Protein AF-A0A939ENY4-F1 (afdb_monomer)

Organism: NCBI:txid2816037

Solvent-accessible surface area (backbone atoms only — not comparable to full-atom values): 4048 Å² total; per-residue (Å²): 134,82,82,47,71,66,60,54,53,51,47,52,49,52,52,51,57,53,46,62,57,35,56,79,80,29,56,73,72,53,37,57,48,53,35,64,40,58,33,72,95,61,75,59,36,25,44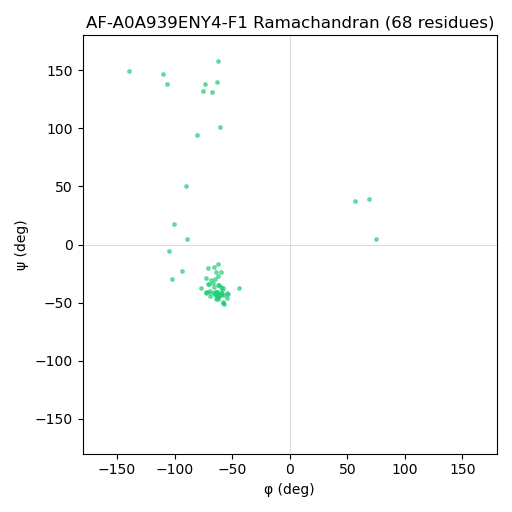,51,61,32,42,76,68,69,46,43,65,65,49,50,53,55,48,50,60,50,56,78,71,107

Mean predicted aligned error: 5.86 Å

Radius of gyration: 12.39 Å; Cα contacts (8 Å, |Δi|>4): 48; chains: 1; bounding box: 32×22×33 Å

Structure (mmCIF, N/CA/C/O backbone):
data_AF-A0A939ENY4-F1
#
_entry.id   AF-A0A939ENY4-F1
#
loop_
_atom_site.group_PDB
_atom_site.id
_atom_site.type_symbol
_atom_site.label_atom_id
_atom_site.label_alt_id
_atom_site.label_comp_id
_atom_site.label_asym_id
_atom_site.label_entity_id
_atom_site.label_seq_id
_atom_site.pdbx_PDB_ins_code
_atom_site.Cartn_x
_atom_site.Cartn_y
_atom_site.Cartn_z
_atom_site.occupancy
_atom_site.B_iso_or_equiv
_atom_site.auth_seq_id
_atom_site.auth_comp_id
_atom_site.auth_asym_id
_atom_site.auth_atom_id
_atom_site.pdbx_PDB_model_num
ATOM 1 N N . MET A 1 1 ? 18.782 3.180 -22.356 1.00 42.31 1 MET A N 1
ATOM 2 C CA . MET A 1 1 ? 17.875 2.579 -21.358 1.00 42.31 1 MET A CA 1
ATOM 3 C C . MET A 1 1 ? 16.455 2.819 -21.837 1.00 42.31 1 MET A C 1
ATOM 5 O O . MET A 1 1 ? 15.937 3.909 -21.658 1.00 42.31 1 MET A O 1
ATOM 9 N N . THR A 1 2 ? 15.877 1.866 -22.564 1.00 49.97 2 THR A N 1
ATOM 10 C CA . THR A 1 2 ? 14.462 1.892 -22.951 1.00 49.97 2 THR A CA 1
ATOM 11 C C . THR A 1 2 ? 13.665 1.402 -21.754 1.00 49.97 2 THR A C 1
ATOM 13 O O . THR A 1 2 ? 13.527 0.199 -21.553 1.00 49.97 2 THR A O 1
ATOM 16 N N . THR A 1 3 ? 13.176 2.322 -20.924 1.00 57.34 3 THR A N 1
ATOM 17 C CA . THR A 1 3 ? 12.027 2.010 -20.070 1.00 57.34 3 THR A CA 1
ATOM 18 C C . THR A 1 3 ? 10.902 1.657 -21.035 1.00 57.34 3 THR A C 1
ATOM 20 O O . THR A 1 3 ? 10.389 2.529 -21.735 1.00 57.34 3 THR A O 1
ATOM 23 N N . SER A 1 4 ? 10.638 0.363 -21.210 1.00 66.25 4 SER A N 1
ATOM 24 C CA . SER A 1 4 ? 9.678 -0.108 -22.203 1.00 66.25 4 SER A CA 1
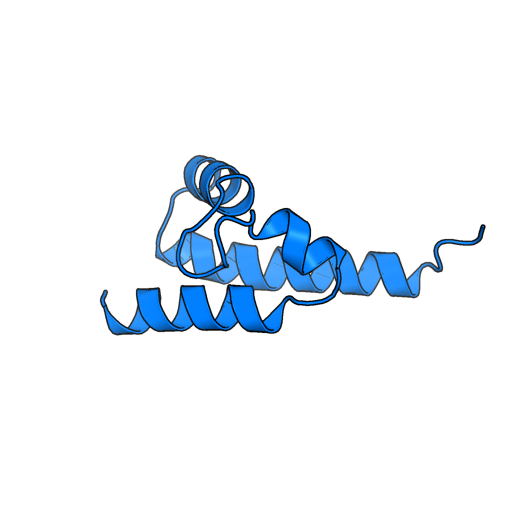ATOM 25 C C . SER A 1 4 ? 8.300 0.433 -21.839 1.00 66.25 4 SER A C 1
ATOM 27 O O . SER A 1 4 ? 7.936 0.459 -20.666 1.00 66.25 4 SER A O 1
ATOM 29 N N . GLN A 1 5 ? 7.524 0.851 -22.840 1.00 63.97 5 GLN A N 1
ATOM 30 C CA . GLN A 1 5 ? 6.134 1.301 -22.6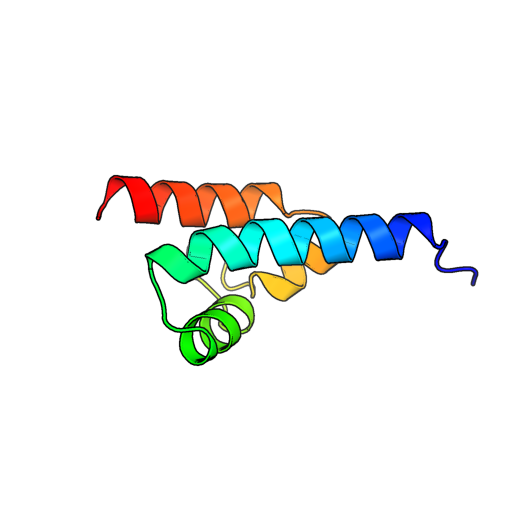83 1.00 63.97 5 GLN A CA 1
ATOM 31 C C . GLN A 1 5 ? 5.333 0.369 -21.746 1.00 63.97 5 GLN A C 1
ATOM 33 O O . GLN A 1 5 ? 4.583 0.838 -20.899 1.00 63.97 5 GLN A O 1
ATOM 38 N N . ALA A 1 6 ? 5.596 -0.942 -21.826 1.00 66.88 6 ALA A N 1
ATOM 39 C CA . ALA A 1 6 ? 5.016 -1.978 -20.976 1.00 66.88 6 ALA A CA 1
ATOM 40 C C . ALA A 1 6 ? 5.281 -1.803 -19.464 1.00 66.88 6 ALA A C 1
ATOM 42 O O . ALA A 1 6 ? 4.354 -1.969 -18.677 1.00 66.88 6 ALA A O 1
ATOM 43 N N . ASP A 1 7 ? 6.496 -1.430 -19.043 1.00 68.44 7 ASP A N 1
ATOM 44 C CA . ASP A 1 7 ? 6.806 -1.151 -17.628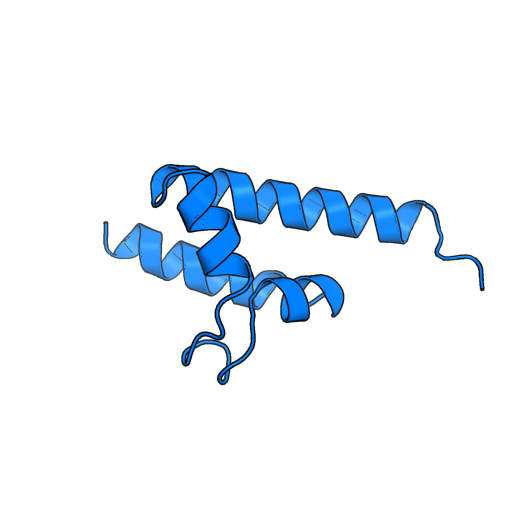 1.00 68.44 7 ASP A CA 1
ATOM 45 C C . ASP A 1 7 ? 6.042 0.079 -17.123 1.00 68.44 7 ASP A C 1
ATOM 47 O O . ASP A 1 7 ? 5.559 0.107 -15.990 1.00 68.44 7 ASP A O 1
ATOM 51 N N . SER A 1 8 ? 5.883 1.089 -17.984 1.00 72.56 8 SER A N 1
ATOM 52 C CA . SER A 1 8 ? 5.106 2.286 -17.650 1.00 72.56 8 SER A CA 1
ATOM 53 C C . SER A 1 8 ? 3.611 1.981 -17.542 1.00 72.56 8 SER A C 1
ATOM 55 O O . SER A 1 8 ? 2.977 2.404 -16.578 1.00 72.56 8 SER A O 1
ATOM 57 N N . ASP A 1 9 ? 3.042 1.216 -18.475 1.00 79.94 9 ASP A N 1
ATOM 58 C CA . ASP A 1 9 ? 1.636 0.798 -18.427 1.00 79.94 9 ASP A CA 1
ATOM 59 C C . ASP A 1 9 ? 1.330 -0.061 -17.191 1.00 79.94 9 ASP A C 1
ATOM 61 O O . ASP A 1 9 ? 0.329 0.165 -16.509 1.00 79.94 9 ASP A O 1
ATOM 65 N N . LEU A 1 10 ? 2.210 -1.007 -16.848 1.00 76.44 10 LEU A N 1
ATOM 66 C CA . LEU A 1 10 ? 2.073 -1.832 -15.643 1.00 76.44 10 LEU A CA 1
ATOM 67 C C . LEU A 1 10 ? 2.111 -0.983 -14.369 1.00 76.44 10 LEU A C 1
ATOM 69 O O . LEU A 1 10 ? 1.251 -1.137 -13.500 1.00 76.44 10 LEU A O 1
ATOM 73 N N . PHE A 1 11 ? 3.050 -0.040 -14.281 1.00 76.06 11 PHE A N 1
ATOM 74 C CA . PHE A 1 11 ? 3.129 0.894 -13.161 1.00 76.06 11 PHE A CA 1
ATOM 75 C C . PHE A 1 11 ? 1.838 1.710 -13.005 1.00 76.06 11 PHE A C 1
ATOM 77 O O . PHE A 1 11 ? 1.256 1.747 -11.919 1.00 76.06 11 PHE A O 1
ATOM 84 N N . TRP A 1 12 ? 1.336 2.315 -14.085 1.00 76.62 12 TRP A N 1
ATOM 85 C CA . TRP A 1 12 ? 0.108 3.115 -14.033 1.00 76.62 12 TRP A CA 1
ATOM 86 C C . TRP A 1 12 ? -1.136 2.278 -13.723 1.00 76.62 12 TRP A C 1
ATOM 88 O O . TRP A 1 12 ? -2.029 2.758 -13.021 1.00 76.62 12 TRP A O 1
ATOM 98 N N . ASN A 1 13 ? -1.193 1.026 -14.181 1.00 84.94 13 ASN A N 1
ATOM 99 C CA . ASN A 1 13 ? -2.261 0.097 -13.812 1.00 84.94 13 ASN A CA 1
ATOM 100 C C . ASN A 1 13 ? -2.238 -0.223 -12.312 1.00 84.94 13 ASN A C 1
ATOM 102 O O . ASN A 1 13 ? -3.286 -0.166 -11.667 1.00 84.94 13 ASN A O 1
ATOM 106 N N . HIS A 1 14 ? -1.060 -0.473 -11.733 1.00 82.94 14 HIS A N 1
ATOM 107 C CA . HIS A 1 14 ? -0.913 -0.697 -10.292 1.00 82.94 14 HIS A CA 1
ATOM 108 C C . HIS A 1 14 ? -1.301 0.534 -9.468 1.00 82.94 14 HIS A C 1
ATOM 110 O O . HIS A 1 14 ? -2.061 0.414 -8.507 1.00 82.94 14 HIS A O 1
ATOM 116 N N . VAL A 1 15 ? -0.852 1.726 -9.874 1.00 80.31 15 VAL A N 1
ATOM 117 C CA . VAL A 1 15 ? -1.224 2.988 -9.214 1.00 80.31 15 VAL A CA 1
ATOM 118 C C . VAL A 1 15 ? -2.738 3.202 -9.253 1.00 80.31 15 VAL A C 1
ATOM 120 O O . VAL A 1 15 ? -3.330 3.557 -8.236 1.00 80.31 15 VAL A O 1
ATOM 123 N N . ARG A 1 16 ? -3.393 2.935 -10.391 1.00 82.94 16 ARG A N 1
ATOM 124 C CA . ARG A 1 16 ? -4.858 3.034 -10.502 1.00 82.94 16 ARG A CA 1
ATOM 125 C C . ARG A 1 16 ? -5.587 2.022 -9.622 1.00 82.94 16 ARG A C 1
ATOM 127 O O . ARG A 1 16 ? -6.603 2.381 -9.034 1.00 82.94 16 ARG A O 1
ATOM 134 N N . ALA A 1 17 ? -5.103 0.783 -9.544 1.00 83.69 17 ALA A N 1
ATOM 135 C CA . ALA A 1 17 ? -5.718 -0.255 -8.718 1.00 83.69 17 ALA A CA 1
ATOM 136 C C . ALA A 1 17 ? -5.661 0.107 -7.226 1.00 83.69 17 ALA A C 1
ATOM 138 O O . ALA A 1 17 ? -6.681 0.050 -6.542 1.00 83.69 17 ALA A O 1
ATOM 139 N N . VAL A 1 18 ? -4.492 0.549 -6.752 1.00 84.19 18 VAL A N 1
ATOM 140 C CA . VAL A 1 18 ? -4.293 1.033 -5.378 1.00 84.19 18 VAL A CA 1
ATOM 141 C C . VAL A 1 18 ? -5.148 2.273 -5.108 1.00 84.19 18 VAL A C 1
ATOM 143 O O . VAL A 1 18 ? -5.862 2.316 -4.109 1.00 84.19 18 VAL A O 1
ATOM 146 N N . GLY A 1 19 ? -5.136 3.249 -6.022 1.00 84.00 19 GLY A N 1
ATOM 147 C CA . GLY A 1 19 ? -5.903 4.488 -5.898 1.00 84.00 19 GLY A CA 1
ATOM 148 C C . GLY A 1 19 ? -7.401 4.247 -5.728 1.00 84.00 19 GLY A C 1
ATOM 149 O O . GLY A 1 19 ? -7.973 4.721 -4.755 1.00 84.00 19 GLY A O 1
ATOM 150 N N . ARG A 1 20 ? -8.020 3.437 -6.601 1.00 84.19 20 ARG A N 1
ATOM 151 C CA . ARG A 1 20 ? -9.464 3.152 -6.512 1.00 84.19 20 ARG A CA 1
ATOM 152 C C . ARG A 1 20 ? -9.878 2.515 -5.192 1.00 84.19 20 ARG A C 1
ATOM 154 O O . ARG A 1 20 ? -10.975 2.781 -4.718 1.00 84.19 20 ARG A O 1
ATOM 161 N N . ARG A 1 21 ? -9.042 1.640 -4.625 1.00 84.12 21 ARG A N 1
ATOM 162 C CA . ARG A 1 21 ? -9.354 1.022 -3.332 1.00 84.12 21 ARG A CA 1
ATOM 163 C C . ARG A 1 21 ? -9.205 2.028 -2.194 1.00 84.12 21 ARG A C 1
ATOM 165 O O . ARG A 1 21 ? -10.065 2.094 -1.329 1.00 84.12 21 ARG A O 1
ATOM 172 N N . LEU A 1 22 ? -8.166 2.862 -2.230 1.00 85.06 22 LEU A N 1
ATOM 173 C CA . LEU A 1 22 ? -7.972 3.908 -1.225 1.00 85.06 22 LEU A CA 1
ATOM 174 C C . LEU A 1 22 ? -9.074 4.971 -1.246 1.00 85.06 22 LEU A C 1
ATOM 176 O O . LEU A 1 22 ? -9.390 5.489 -0.184 1.00 85.06 22 LEU A O 1
ATOM 180 N N . GLU A 1 23 ? -9.700 5.257 -2.392 1.00 84.56 23 GLU A N 1
ATOM 181 C CA . GLU A 1 23 ? -10.830 6.199 -2.482 1.00 84.56 23 GLU A CA 1
ATOM 182 C C . GLU A 1 23 ? -12.044 5.787 -1.628 1.00 84.56 23 GLU A C 1
ATOM 184 O O . GLU A 1 23 ? -12.827 6.651 -1.233 1.00 84.56 23 GLU A O 1
ATOM 189 N N . ALA A 1 24 ? -12.195 4.496 -1.302 1.00 83.00 24 ALA A N 1
ATOM 190 C CA . ALA A 1 24 ? -13.227 4.028 -0.373 1.00 83.00 24 ALA A CA 1
ATOM 191 C C . ALA A 1 24 ? -12.920 4.406 1.089 1.00 83.00 24 ALA A C 1
ATOM 193 O O . ALA A 1 24 ? -13.837 4.624 1.879 1.00 83.00 24 ALA A O 1
ATOM 194 N N . HIS A 1 25 ? -11.635 4.531 1.433 1.00 81.12 25 HIS A N 1
ATOM 195 C CA . HIS A 1 25 ? -11.143 4.767 2.797 1.00 81.12 25 HIS A CA 1
ATOM 196 C C . HIS A 1 25 ? -10.739 6.223 3.046 1.00 81.12 25 HIS A C 1
ATOM 198 O O . HIS A 1 25 ? -10.812 6.731 4.165 1.00 81.12 25 HIS A O 1
ATOM 204 N N . PHE A 1 26 ? -10.295 6.917 2.002 1.00 83.50 26 PHE A N 1
ATOM 205 C CA . PHE A 1 26 ? -9.655 8.218 2.089 1.00 83.50 26 PHE A CA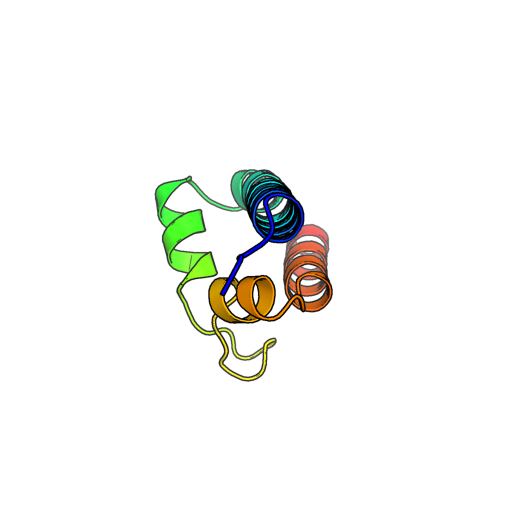 1
ATOM 206 C C . PHE A 1 26 ? -10.116 9.152 0.979 1.00 83.50 26 PHE A C 1
ATOM 208 O O . PHE A 1 26 ? -10.340 8.770 -0.165 1.00 83.50 26 PHE A O 1
ATOM 215 N N . ARG A 1 27 ? -10.135 10.449 1.296 1.00 85.25 27 ARG A N 1
ATOM 216 C CA . ARG A 1 27 ? -10.221 11.490 0.265 1.00 85.25 27 ARG A CA 1
ATOM 217 C C . ARG A 1 27 ? -8.990 11.440 -0.659 1.00 85.25 27 ARG A C 1
ATOM 219 O O . ARG A 1 27 ? -7.934 10.979 -0.222 1.00 85.25 27 ARG A O 1
ATOM 226 N N . PRO A 1 28 ? -9.067 11.967 -1.893 1.00 77.88 28 PRO A N 1
ATOM 227 C CA . PRO A 1 28 ? -7.964 11.904 -2.859 1.00 77.88 28 PRO A CA 1
ATOM 228 C C . PRO A 1 28 ? -6.634 12.450 -2.317 1.00 77.88 28 PRO A C 1
ATOM 230 O O . PRO A 1 28 ? -5.587 11.825 -2.465 1.00 77.88 28 PRO A O 1
ATOM 233 N N . GLU A 1 29 ? -6.682 13.576 -1.602 1.00 83.12 29 GLU A N 1
ATOM 234 C CA . GLU A 1 29 ? -5.512 14.210 -0.977 1.00 83.12 29 GLU A CA 1
ATOM 235 C C . GLU A 1 29 ? -4.872 13.305 0.090 1.00 83.12 29 GLU A C 1
ATOM 237 O O . GLU A 1 29 ? -3.653 13.154 0.157 1.00 83.12 29 GLU A O 1
ATOM 242 N N . LYS A 1 30 ? -5.715 12.636 0.885 1.00 85.38 30 LYS A N 1
ATOM 243 C CA . LYS A 1 30 ? -5.310 11.681 1.923 1.00 85.38 30 LYS A CA 1
ATOM 244 C C . LYS A 1 30 ? -4.771 10.378 1.335 1.00 85.38 30 LYS A C 1
ATOM 2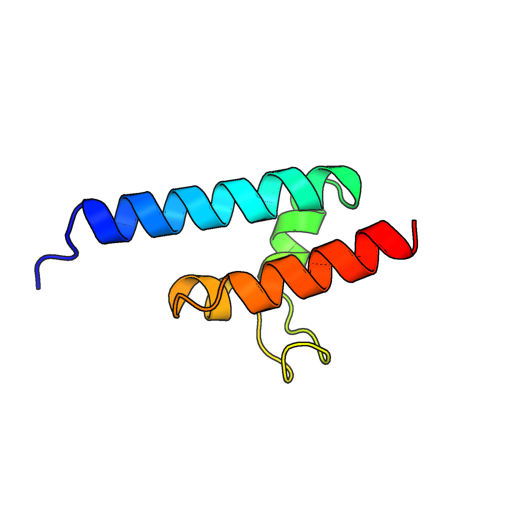46 O O . LYS A 1 30 ? -3.846 9.804 1.894 1.00 85.38 30 LYS A O 1
ATOM 251 N N . SER A 1 31 ? -5.304 9.942 0.196 1.00 85.94 31 SER A N 1
ATOM 252 C CA . SER A 1 31 ? -4.798 8.775 -0.532 1.00 85.94 31 SER A CA 1
ATOM 253 C C . SER A 1 31 ? -3.373 9.018 -1.027 1.00 85.94 31 SER A C 1
ATOM 255 O O . SER A 1 31 ? -2.518 8.146 -0.892 1.00 85.94 31 SER A O 1
ATOM 257 N N . MET A 1 32 ? -3.096 10.224 -1.543 1.00 85.12 32 MET A N 1
ATOM 258 C CA . MET A 1 32 ? -1.753 10.620 -1.979 1.00 85.12 32 MET A CA 1
ATOM 259 C C . MET A 1 32 ? -0.764 10.691 -0.809 1.00 85.12 32 MET A C 1
ATOM 261 O O . MET A 1 32 ? 0.363 10.212 -0.925 1.00 85.12 32 MET A O 1
ATOM 265 N N . GLU A 1 33 ? -1.190 11.250 0.325 1.00 88.31 33 GLU A N 1
ATOM 266 C CA . GLU A 1 33 ? -0.410 11.236 1.568 1.00 88.31 33 GLU A CA 1
ATOM 267 C C . GLU A 1 33 ? -0.097 9.792 1.985 1.00 88.31 33 GLU A C 1
ATOM 269 O O . GLU A 1 33 ? 1.068 9.435 2.143 1.00 88.31 33 GLU A O 1
ATOM 274 N N . TRP A 1 34 ? -1.112 8.925 2.036 1.00 90.19 34 TRP A N 1
ATOM 275 C CA . TRP A 1 34 ? -0.978 7.534 2.468 1.00 90.19 34 TRP A CA 1
ATOM 276 C C . TRP A 1 34 ? -0.002 6.717 1.612 1.00 90.19 34 TRP A C 1
ATOM 278 O O . TRP A 1 34 ? 0.799 5.960 2.162 1.00 90.19 34 TRP A O 1
ATOM 288 N N . VAL A 1 35 ? -0.014 6.873 0.280 1.00 89.31 35 VAL A N 1
ATOM 289 C CA . VAL A 1 35 ? 0.924 6.144 -0.601 1.00 89.31 35 VAL A CA 1
ATOM 290 C C . VAL A 1 35 ? 2.368 6.638 -0.485 1.00 89.31 35 VAL A C 1
ATOM 292 O O . VAL A 1 35 ? 3.295 5.904 -0.839 1.00 89.31 35 VAL A O 1
ATOM 295 N N . CYS A 1 36 ? 2.572 7.856 0.016 1.00 89.62 36 CYS A N 1
ATOM 296 C CA . CYS A 1 36 ? 3.887 8.446 0.263 1.00 89.62 36 CYS A CA 1
ATOM 297 C C . CYS A 1 36 ? 4.375 8.217 1.702 1.00 89.62 36 CYS A C 1
ATOM 299 O O . CYS A 1 36 ? 5.582 8.250 1.950 1.00 89.62 36 CYS A O 1
ATOM 301 N N . THR A 1 37 ? 3.471 7.971 2.651 1.00 91.44 37 THR A N 1
ATOM 302 C CA . THR A 1 37 ? 3.811 7.709 4.051 1.00 91.44 37 THR A CA 1
ATOM 303 C C . THR A 1 37 ? 4.371 6.293 4.227 1.00 91.44 37 THR A C 1
ATOM 305 O O . THR A 1 37 ? 3.783 5.326 3.745 1.00 91.44 37 THR A O 1
ATOM 308 N N . PRO A 1 38 ? 5.503 6.127 4.932 1.00 92.81 38 PRO A N 1
ATOM 309 C CA . PRO A 1 38 ? 6.003 4.811 5.307 1.00 92.81 38 PRO A CA 1
ATOM 310 C C . PRO A 1 38 ? 5.084 4.115 6.315 1.00 92.81 38 PRO A C 1
ATOM 312 O O . PRO A 1 38 ? 4.758 4.699 7.347 1.00 92.81 38 PRO A O 1
ATOM 315 N N . HIS A 1 39 ? 4.731 2.852 6.059 1.00 89.69 39 HIS A N 1
ATOM 316 C CA . HIS A 1 39 ? 3.888 2.071 6.975 1.00 89.69 39 HIS A CA 1
ATOM 317 C C . HIS A 1 39 ? 4.696 1.008 7.723 1.00 89.69 39 HIS A C 1
ATOM 319 O O . HIS A 1 39 ? 5.503 0.310 7.098 1.00 89.69 39 HIS A O 1
ATOM 325 N N . PRO A 1 40 ? 4.460 0.811 9.034 1.00 90.44 40 PRO A N 1
ATOM 326 C CA . PRO A 1 40 ? 5.146 -0.218 9.814 1.00 90.44 40 PRO A CA 1
ATOM 327 C C . PRO A 1 40 ? 4.846 -1.635 9.304 1.00 90.44 40 PRO A C 1
ATOM 329 O O . PRO A 1 40 ? 5.752 -2.463 9.256 1.00 90.44 40 PRO A O 1
ATOM 332 N N . GLU A 1 41 ? 3.624 -1.893 8.823 1.00 88.62 41 GLU A N 1
ATOM 333 C CA . GLU A 1 41 ? 3.237 -3.184 8.224 1.00 88.62 41 GLU A CA 1
ATOM 334 C C . GLU A 1 41 ? 3.977 -3.497 6.914 1.00 88.62 41 GLU A C 1
ATOM 336 O O . GLU A 1 41 ? 4.085 -4.655 6.524 1.00 88.62 41 GLU A O 1
ATOM 341 N N . LEU A 1 42 ? 4.549 -2.479 6.266 1.00 90.19 42 LEU A N 1
ATOM 342 C CA . LEU A 1 42 ? 5.357 -2.604 5.051 1.00 90.19 42 LEU A CA 1
ATOM 343 C C . LEU A 1 42 ? 6.864 -2.546 5.347 1.00 90.19 42 LEU A C 1
ATOM 345 O O . LEU A 1 42 ? 7.675 -2.276 4.458 1.00 90.19 42 LEU A O 1
ATOM 349 N N . GLY A 1 43 ? 7.254 -2.755 6.609 1.00 90.75 43 GLY A N 1
ATOM 350 C CA . GLY A 1 43 ? 8.643 -2.653 7.050 1.00 90.75 43 GLY A CA 1
ATOM 351 C C . GLY A 1 43 ? 9.167 -1.217 7.014 1.00 90.75 43 GLY A C 1
ATOM 352 O O . GLY A 1 43 ? 10.308 -0.995 6.608 1.00 90.75 43 GLY A O 1
ATOM 353 N N . ASN A 1 44 ? 8.329 -0.246 7.395 1.00 92.62 44 ASN A N 1
ATOM 354 C CA . ASN A 1 44 ? 8.605 1.194 7.320 1.00 92.62 44 ASN A CA 1
ATOM 355 C C . ASN A 1 44 ? 8.954 1.666 5.903 1.00 92.62 44 ASN A C 1
ATOM 357 O O . ASN A 1 44 ? 9.816 2.525 5.710 1.00 92.62 44 ASN A O 1
ATOM 361 N N . ARG A 1 45 ? 8.284 1.100 4.894 1.00 91.75 45 ARG A N 1
ATOM 362 C CA . ARG A 1 45 ? 8.410 1.528 3.496 1.00 91.75 45 ARG A CA 1
ATOM 363 C C . ARG A 1 45 ? 7.138 2.205 3.019 1.00 91.75 45 ARG A C 1
ATOM 365 O O . ARG A 1 45 ? 6.038 1.849 3.434 1.00 91.75 45 ARG A O 1
ATOM 372 N N . ALA A 1 46 ? 7.314 3.180 2.131 1.00 92.69 46 ALA A N 1
ATOM 373 C CA . ALA A 1 46 ? 6.202 3.837 1.466 1.00 92.69 46 ALA A CA 1
ATOM 374 C C . ALA A 1 46 ? 5.579 2.899 0.410 1.00 92.69 46 ALA A C 1
ATOM 376 O O . ALA A 1 46 ? 6.329 2.273 -0.352 1.00 92.69 46 ALA A O 1
ATOM 377 N N . PRO A 1 47 ? 4.242 2.830 0.301 1.00 92.31 47 PRO A N 1
ATOM 378 C CA . PRO A 1 47 ? 3.552 2.035 -0.709 1.00 92.31 47 PRO A CA 1
ATOM 379 C C . PRO A 1 47 ? 4.009 2.370 -2.128 1.00 92.31 47 PRO A C 1
ATOM 381 O O . PRO A 1 47 ? 4.290 1.468 -2.913 1.00 92.31 47 PRO A O 1
ATOM 384 N N . ALA A 1 48 ? 4.196 3.657 -2.437 1.00 90.12 48 ALA A N 1
ATOM 385 C CA . ALA A 1 48 ? 4.698 4.104 -3.734 1.00 90.12 48 ALA A CA 1
ATOM 386 C C . ALA A 1 48 ? 6.074 3.498 -4.074 1.00 90.12 48 ALA A C 1
ATOM 388 O O . ALA A 1 48 ? 6.318 3.116 -5.218 1.00 90.12 48 ALA A O 1
ATOM 389 N N . ALA A 1 49 ? 6.955 3.341 -3.079 1.00 91.19 49 ALA A N 1
ATOM 390 C CA . ALA A 1 49 ? 8.265 2.725 -3.275 1.00 91.19 49 ALA A CA 1
ATOM 391 C C . ALA A 1 49 ? 8.164 1.214 -3.543 1.00 91.19 49 ALA A C 1
ATOM 393 O O . ALA A 1 49 ? 8.954 0.680 -4.318 1.00 91.19 49 ALA A O 1
ATOM 394 N N . LEU A 1 50 ? 7.196 0.523 -2.932 1.00 90.31 50 LEU A N 1
ATOM 395 C CA . LEU A 1 50 ? 6.941 -0.895 -3.198 1.00 90.31 50 LEU A CA 1
ATOM 396 C C . LEU A 1 50 ? 6.324 -1.113 -4.580 1.00 9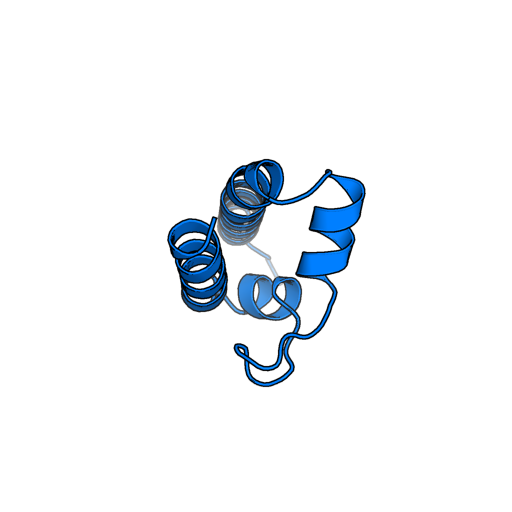0.31 50 LEU A C 1
ATOM 398 O O . LEU A 1 50 ? 6.765 -2.009 -5.297 1.00 90.31 50 LEU A O 1
ATOM 402 N N . VAL A 1 51 ? 5.383 -0.260 -4.992 1.00 87.75 51 VAL A N 1
ATOM 403 C CA . VAL A 1 51 ? 4.798 -0.295 -6.342 1.00 87.75 51 VAL A CA 1
ATOM 404 C C . VAL A 1 51 ? 5.875 -0.076 -7.407 1.00 87.75 51 VAL A C 1
ATOM 406 O O . VAL A 1 51 ? 5.932 -0.830 -8.375 1.00 87.75 51 VAL A O 1
ATOM 409 N N . ALA A 1 52 ? 6.788 0.880 -7.199 1.00 85.38 52 ALA A N 1
ATOM 410 C CA . ALA A 1 52 ? 7.926 1.109 -8.095 1.00 85.38 52 ALA A CA 1
ATOM 411 C C . ALA A 1 52 ? 8.911 -0.078 -8.157 1.00 85.38 52 ALA A C 1
ATOM 413 O O . ALA A 1 52 ? 9.621 -0.238 -9.144 1.00 85.38 52 ALA A O 1
ATOM 414 N N . GLN A 1 53 ? 8.947 -0.922 -7.121 1.00 87.31 53 GLN A N 1
ATOM 415 C CA . GLN A 1 53 ? 9.738 -2.161 -7.068 1.00 87.31 53 GLN A CA 1
ATOM 416 C C . GLN A 1 53 ? 8.971 -3.385 -7.605 1.00 87.31 53 GLN A C 1
ATOM 418 O O . GLN A 1 53 ? 9.467 -4.505 -7.487 1.00 87.31 53 GLN A O 1
ATOM 423 N N . GLY A 1 54 ? 7.754 -3.203 -8.132 1.00 86.38 54 GLY A N 1
ATOM 424 C CA . GLY A 1 54 ? 6.886 -4.291 -8.591 1.00 86.38 54 GLY A CA 1
ATOM 425 C C . GLY A 1 54 ? 6.216 -5.089 -7.467 1.00 86.38 54 GLY A C 1
ATOM 426 O O . GLY A 1 54 ? 5.501 -6.044 -7.740 1.00 86.38 54 GLY A O 1
ATOM 427 N N . ARG A 1 55 ? 6.391 -4.691 -6.202 1.00 89.00 55 ARG A N 1
ATOM 428 C CA . ARG A 1 55 ? 5.831 -5.358 -5.014 1.00 89.00 55 ARG A CA 1
ATOM 429 C C . ARG A 1 55 ? 4.458 -4.796 -4.647 1.00 89.00 55 ARG A C 1
ATOM 431 O O . ARG A 1 55 ? 4.228 -4.382 -3.512 1.00 89.00 55 ARG A O 1
ATOM 438 N N . VAL A 1 56 ? 3.564 -4.718 -5.630 1.00 89.62 56 VAL A N 1
ATOM 439 C CA . VAL A 1 56 ? 2.212 -4.160 -5.453 1.00 89.62 56 VAL A CA 1
ATOM 440 C C . VAL A 1 56 ? 1.334 -5.039 -4.559 1.00 89.62 56 VAL A C 1
ATOM 442 O O . VAL A 1 56 ? 0.496 -4.514 -3.835 1.00 89.62 56 VAL A O 1
ATOM 445 N N . GLU A 1 57 ? 1.557 -6.355 -4.563 1.00 90.44 57 GLU A N 1
ATOM 446 C CA . GLU A 1 57 ? 0.797 -7.328 -3.768 1.00 90.44 57 GLU A CA 1
ATOM 447 C C . GLU A 1 57 ? 0.781 -6.974 -2.276 1.00 90.44 57 GLU A C 1
ATOM 449 O O . GLU A 1 57 ? -0.292 -6.868 -1.697 1.00 90.44 57 GLU A O 1
ATOM 454 N N . LEU A 1 58 ? 1.935 -6.615 -1.703 1.00 90.94 58 LEU A N 1
ATOM 455 C CA . LEU A 1 58 ? 2.055 -6.214 -0.296 1.00 90.94 58 LEU A CA 1
ATOM 456 C C . LEU A 1 58 ? 1.227 -4.965 0.032 1.00 90.94 58 LEU A C 1
ATOM 458 O O . LEU A 1 58 ? 0.708 -4.817 1.137 1.00 90.94 58 LEU A O 1
ATOM 462 N N . VAL A 1 59 ? 1.125 -4.038 -0.925 1.00 91.50 59 VAL A N 1
ATOM 463 C CA . VAL A 1 59 ? 0.325 -2.818 -0.772 1.00 91.50 59 VAL A CA 1
ATOM 464 C C . VAL A 1 59 ? -1.162 -3.150 -0.835 1.00 91.50 59 VAL A C 1
ATOM 466 O O . VAL A 1 59 ? -1.934 -2.614 -0.046 1.00 91.50 59 VAL A O 1
ATOM 469 N N . LEU A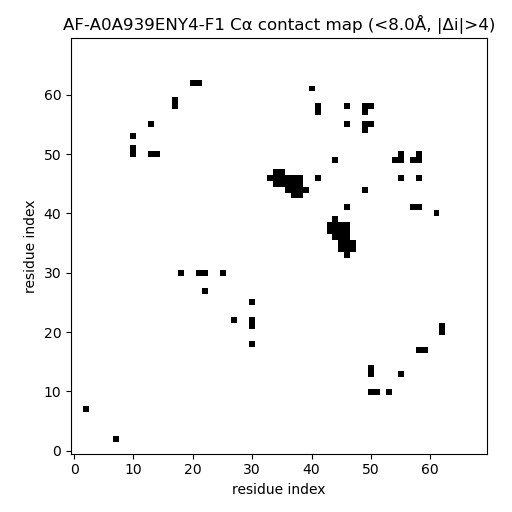 1 60 ? -1.566 -4.036 -1.747 1.00 89.62 60 LEU A N 1
ATOM 470 C CA . LEU A 1 60 ? -2.954 -4.478 -1.862 1.00 89.62 60 LEU A CA 1
ATOM 471 C C . LEU A 1 60 ? -3.393 -5.283 -0.638 1.00 89.62 60 LEU A C 1
ATOM 473 O O . LEU A 1 60 ? -4.469 -5.005 -0.127 1.00 89.62 60 LEU A O 1
ATOM 477 N N . GLU A 1 61 ? -2.550 -6.178 -0.118 1.00 91.50 61 GLU A N 1
ATOM 478 C CA . GLU A 1 61 ? -2.815 -6.918 1.123 1.00 91.50 61 GLU A CA 1
ATOM 479 C C . GLU A 1 61 ? -3.020 -5.982 2.319 1.00 91.50 61 GLU A C 1
ATOM 481 O O . GLU A 1 61 ? -3.890 -6.222 3.154 1.00 91.50 61 GLU A O 1
ATOM 486 N N . LEU A 1 62 ? -2.242 -4.896 2.411 1.00 90.62 62 LEU A N 1
ATOM 487 C CA . LEU A 1 62 ? -2.450 -3.892 3.453 1.00 90.62 62 LEU A CA 1
ATOM 488 C C . LEU A 1 62 ? -3.818 -3.216 3.314 1.00 90.62 62 LEU A C 1
ATOM 490 O O . LEU A 1 62 ? -4.491 -3.003 4.315 1.00 90.62 62 LEU A O 1
ATOM 494 N N . ILE A 1 63 ? -4.238 -2.900 2.089 1.00 89.62 63 ILE A N 1
ATOM 495 C CA . ILE A 1 63 ? -5.544 -2.285 1.836 1.00 89.62 63 ILE A CA 1
ATOM 496 C C . ILE A 1 63 ? -6.681 -3.278 2.109 1.00 89.62 63 ILE A C 1
ATOM 498 O O . ILE A 1 63 ? -7.662 -2.891 2.731 1.00 89.62 63 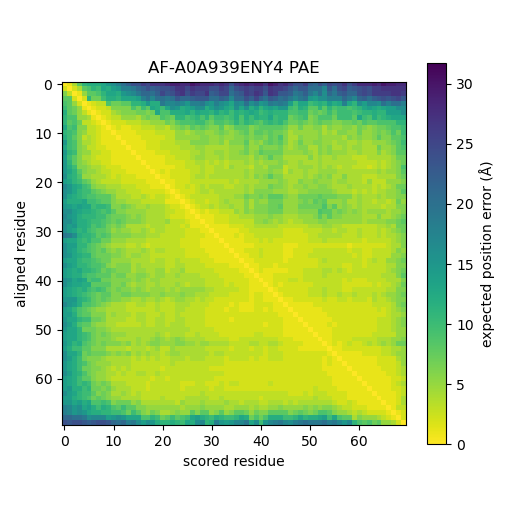ILE A O 1
ATOM 502 N N . ASP A 1 64 ? -6.537 -4.553 1.735 1.00 90.12 64 ASP A N 1
ATOM 503 C CA . ASP A 1 64 ? -7.510 -5.608 2.066 1.00 90.12 64 ASP A CA 1
ATOM 504 C C . ASP A 1 64 ? -7.714 -5.713 3.588 1.00 90.12 64 ASP A C 1
ATOM 506 O O . ASP A 1 64 ? -8.848 -5.700 4.061 1.00 90.12 64 ASP A O 1
ATOM 510 N N . LYS A 1 65 ? -6.637 -5.669 4.385 1.00 88.19 65 LYS A N 1
ATOM 511 C CA . LYS A 1 65 ? -6.742 -5.627 5.858 1.00 88.19 65 LYS A CA 1
ATOM 512 C C . LYS A 1 65 ? -7.460 -4.384 6.395 1.00 88.19 65 LYS A C 1
ATOM 514 O O . LYS A 1 65 ? -7.981 -4.418 7.510 1.00 88.19 65 LYS A O 1
ATOM 519 N N . MET A 1 66 ? -7.422 -3.265 5.669 1.00 85.50 66 MET A N 1
ATOM 520 C CA . MET A 1 66 ? -8.159 -2.048 6.030 1.00 85.50 66 MET A CA 1
ATOM 521 C C . MET A 1 66 ? -9.647 -2.180 5.692 1.00 85.50 66 MET A C 1
ATOM 523 O O . MET A 1 66 ? -10.483 -1.737 6.480 1.00 85.50 66 MET A O 1
ATOM 527 N N . ASP A 1 67 ? -9.968 -2.830 4.572 1.00 82.94 67 ASP A N 1
ATOM 528 C CA . ASP A 1 67 ? -11.332 -3.191 4.166 1.00 82.94 67 ASP A CA 1
ATOM 529 C C . ASP A 1 67 ? -11.991 -4.144 5.170 1.00 82.94 67 ASP A C 1
ATOM 531 O O . ASP A 1 67 ? -13.107 -3.890 5.608 1.00 82.94 67 ASP A O 1
ATOM 535 N N . GLU A 1 68 ? -11.280 -5.176 5.636 1.00 83.25 68 GLU A N 1
ATOM 536 C CA . GLU A 1 68 ? -11.790 -6.114 6.653 1.00 83.25 68 GLU A CA 1
ATOM 537 C C . GLU A 1 68 ? -12.107 -5.453 8.009 1.00 83.25 68 GLU A C 1
ATOM 539 O O . GLU A 1 68 ? -12.776 -6.053 8.853 1.00 83.25 68 GLU A O 1
ATOM 544 N N . ARG A 1 69 ? -11.599 -4.237 8.252 1.00 65.44 69 ARG A N 1
ATOM 545 C CA . ARG A 1 69 ? -11.769 -3.491 9.510 1.00 65.44 69 ARG A CA 1
ATOM 546 C C . ARG A 1 69 ? -12.770 -2.334 9.426 1.00 65.44 69 ARG A C 1
ATOM 548 O O . ARG A 1 69 ? -12.996 -1.711 10.467 1.00 65.44 69 ARG A O 1
ATOM 555 N N . SER A 1 70 ? -13.303 -2.020 8.243 1.00 57.78 70 SER A N 1
ATOM 556 C CA . SER A 1 70 ? -14.270 -0.924 8.032 1.00 57.78 70 SER A CA 1
ATOM 557 C C . SER A 1 70 ? -15.726 -1.351 8.189 1.00 57.78 70 SER A C 1
ATOM 559 O O . SER A 1 70 ? -16.032 -2.550 8.015 1.00 57.78 70 SER A O 1
#

pLDDT: mean 83.05, std 10.36, range [42.31, 92.81]

Sequence (70 aa):
MTTSQADSDLFWNHVRAVGRRLEAHFRPEKSMEWVCTPHPELGNRAPAALVAQGRVELVLELIDKMDERS

InterPro domains:
  IPR024467 Antitoxin Xre/MbcA/ParS-like, toxin-binding domain [PF09722] (23-68)

Foldseek 3Di:
DPPDPVVVVQLVVLVVVLQVLCVVVDDNVVSVVQQQFQDVQVVRDRVNVCSNVVNSVSSVVVSVVVVVVD

Secondary structure (DSSP, 8-state):
----HHHHHHHHHHHHHHHHHHHHHS-HHHHHHHHHS-BGGGTSB-HHHHHHTT-HHHHHHHHHHHHTT-

Nearest PDB structures (foldseek):
  6fkg-assembly1_C  TM=9.459E-01  e=3.607E-02  Mycobacterium tuberculosis H37Rv
  8gug-assembly1_C-2  TM=8.542E-01  e=1.477E-01  Vibrio parahaemolyticus RIMD 2210633
  8gug-assembly1_B-2  TM=8.672E-01  e=2.170E-01  Vibrio parahaemolyticus RIMD 2210633